Protein AF-A0A974DKY0-F1 (afdb_monomer)

Structure (mmCIF, N/CA/C/O backbone):
data_AF-A0A974DKY0-F1
#
_entry.id   AF-A0A974DKY0-F1
#
loop_
_atom_site.group_PDB
_atom_site.id
_atom_site.type_symbol
_atom_site.label_atom_id
_atom_site.label_alt_id
_atom_site.label_comp_id
_atom_site.label_asym_id
_atom_site.label_entity_id
_atom_site.label_seq_id
_atom_site.pdbx_PDB_ins_code
_atom_site.Cartn_x
_atom_site.Cartn_y
_atom_site.Cartn_z
_atom_site.occupancy
_atom_site.B_iso_or_equiv
_atom_site.auth_seq_id
_atom_site.auth_comp_id
_atom_site.auth_asym_id
_atom_site.auth_atom_id
_atom_site.pdbx_PDB_model_num
ATOM 1 N N . MET A 1 1 ? 3.188 -4.337 0.131 1.00 96.38 1 MET A N 1
ATOM 2 C CA . MET A 1 1 ? 1.964 -4.742 0.855 1.00 96.38 1 MET A CA 1
ATOM 3 C C . MET A 1 1 ? 2.044 -4.269 2.287 1.00 96.38 1 MET A C 1
ATOM 5 O O . MET A 1 1 ? 3.129 -4.330 2.855 1.00 96.38 1 MET A O 1
ATOM 9 N N . LEU A 1 2 ? 0.920 -3.830 2.843 1.00 97.38 2 LEU A N 1
ATOM 10 C CA . LEU A 1 2 ? 0.725 -3.580 4.268 1.00 97.38 2 LEU A CA 1
ATOM 11 C C . LEU A 1 2 ? -0.345 -4.527 4.802 1.00 97.38 2 LEU A C 1
ATOM 13 O O . LEU A 1 2 ? -1.303 -4.809 4.087 1.00 97.38 2 LEU A O 1
ATOM 17 N N . GLU A 1 3 ? -0.210 -4.953 6.049 1.00 97.38 3 GLU A N 1
ATOM 18 C CA . GLU A 1 3 ? -1.230 -5.722 6.766 1.00 97.38 3 GLU A CA 1
ATOM 19 C C . GLU A 1 3 ? -1.457 -5.102 8.143 1.00 97.38 3 GLU A C 1
ATOM 21 O O . GLU A 1 3 ? -0.503 -4.772 8.859 1.00 97.38 3 GLU A O 1
ATOM 26 N N . GLY A 1 4 ? -2.732 -4.915 8.485 1.00 94.88 4 GLY A N 1
ATOM 27 C CA . GLY A 1 4 ? -3.155 -4.491 9.815 1.00 94.88 4 GLY A CA 1
ATOM 28 C C . GLY A 1 4 ? -3.362 -5.666 10.775 1.00 94.88 4 GLY A C 1
ATOM 29 O O . GLY A 1 4 ? -3.511 -6.802 10.337 1.00 94.88 4 GLY A O 1
ATOM 30 N N . PRO A 1 5 ? -3.477 -5.406 12.089 1.00 95.69 5 PRO A N 1
ATOM 31 C CA . PRO A 1 5 ? -3.692 -6.450 13.103 1.00 95.69 5 PRO A CA 1
ATOM 32 C C . PRO A 1 5 ? -4.949 -7.300 12.890 1.00 95.69 5 PRO A C 1
ATOM 34 O O . PRO A 1 5 ? -5.015 -8.432 13.350 1.00 95.69 5 PRO A O 1
ATOM 37 N N . CYS A 1 6 ? -5.941 -6.757 12.184 1.00 95.94 6 CYS A N 1
ATOM 38 C CA . CYS A 1 6 ? -7.180 -7.448 11.831 1.00 95.94 6 CYS A CA 1
ATOM 39 C C . CYS A 1 6 ? -7.075 -8.356 10.587 1.00 95.94 6 CYS A C 1
ATOM 41 O O . CYS A 1 6 ? -8.098 -8.840 10.111 1.00 95.94 6 CYS A O 1
ATOM 43 N N . GLY A 1 7 ? -5.879 -8.529 10.010 1.00 96.19 7 GLY A N 1
ATOM 44 C CA . GLY A 1 7 ? -5.640 -9.350 8.815 1.00 96.19 7 GLY A CA 1
ATOM 45 C C . GLY A 1 7 ? -6.013 -8.685 7.485 1.00 96.19 7 GLY A C 1
ATOM 46 O O . GLY A 1 7 ? -5.781 -9.254 6.421 1.00 96.19 7 GLY A O 1
ATOM 47 N N . LYS A 1 8 ? -6.572 -7.466 7.499 1.00 97.44 8 LYS A N 1
ATOM 48 C CA . LYS A 1 8 ? -6.847 -6.718 6.264 1.00 97.44 8 LYS A CA 1
ATOM 49 C C . LYS A 1 8 ? -5.560 -6.195 5.645 1.00 97.44 8 LYS A C 1
ATOM 51 O O . LYS A 1 8 ? -4.720 -5.603 6.330 1.00 97.44 8 LYS A O 1
ATOM 56 N N . ILE A 1 9 ? -5.462 -6.352 4.330 1.00 97.94 9 ILE A N 1
ATOM 57 C CA . ILE A 1 9 ? -4.275 -5.994 3.558 1.00 97.94 9 ILE A CA 1
ATOM 58 C C . ILE A 1 9 ? -4.513 -4.813 2.617 1.00 97.94 9 ILE A C 1
ATOM 60 O O . ILE A 1 9 ? -5.614 -4.594 2.111 1.00 97.94 9 ILE A O 1
ATOM 64 N N . TYR A 1 10 ? -3.439 -4.072 2.362 1.00 98.25 10 TYR A N 1
ATOM 65 C CA . TYR A 1 10 ? -3.333 -3.038 1.338 1.00 98.25 10 TYR A CA 1
ATOM 66 C C . TYR A 1 10 ? -2.167 -3.370 0.407 1.00 98.25 10 TYR A C 1
ATOM 68 O O . TYR A 1 10 ? -1.032 -3.586 0.851 1.00 98.25 10 TYR A O 1
ATOM 76 N N . VAL A 1 11 ? -2.420 -3.364 -0.894 1.00 98.25 11 VAL A N 1
ATOM 77 C CA . VAL A 1 11 ? -1.386 -3.466 -1.922 1.00 98.25 11 VAL A CA 1
ATOM 78 C C . VAL A 1 11 ? -1.140 -2.072 -2.485 1.00 98.25 11 VAL A C 1
ATOM 80 O O . VAL A 1 11 ? -2.073 -1.315 -2.723 1.00 98.25 11 VAL A O 1
ATOM 83 N N . GLY A 1 12 ? 0.133 -1.722 -2.628 1.00 97.00 12 GLY A N 1
ATOM 84 C CA . GLY A 1 12 ? 0.577 -0.420 -3.100 1.00 97.00 12 GLY A CA 1
ATOM 85 C C . GLY A 1 12 ? 1.854 -0.572 -3.913 1.00 97.00 12 GLY A C 1
ATOM 86 O O . GLY A 1 12 ? 2.673 -1.441 -3.586 1.00 97.00 12 GLY A O 1
ATOM 87 N N . GLU A 1 13 ? 2.050 0.282 -4.908 1.00 96.25 13 GLU A N 1
ATOM 88 C CA . GLU A 1 13 ? 3.341 0.463 -5.572 1.00 96.25 13 GLU A CA 1
ATOM 89 C C . GLU A 1 13 ? 4.195 1.567 -4.918 1.00 96.25 13 GLU A C 1
ATOM 91 O O . GLU A 1 13 ? 3.707 2.399 -4.143 1.00 96.25 13 GLU A O 1
ATOM 96 N N . THR A 1 14 ? 5.501 1.542 -5.194 1.00 95.56 14 THR A N 1
ATOM 97 C CA . THR A 1 14 ? 6.357 2.716 -4.99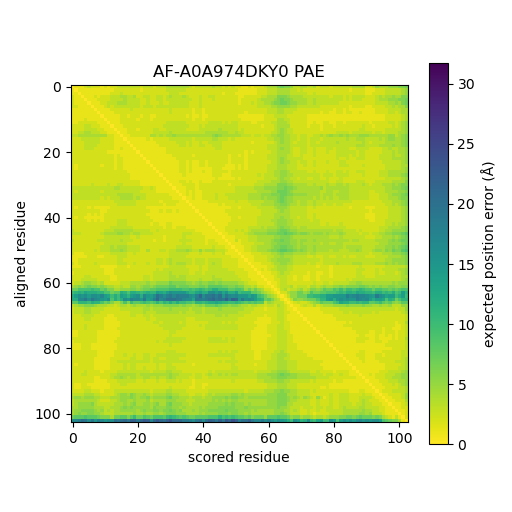9 1.00 95.56 14 THR A CA 1
ATOM 98 C C . THR A 1 14 ? 7.593 2.670 -5.899 1.00 95.56 14 THR A C 1
ATOM 100 O O . THR A 1 14 ? 8.208 1.616 -6.089 1.00 95.56 14 THR A O 1
ATOM 103 N N . THR A 1 15 ? 8.013 3.833 -6.401 1.00 94.00 15 THR A N 1
ATOM 104 C CA . THR A 1 15 ? 9.345 4.039 -6.995 1.00 94.00 15 THR A CA 1
ATOM 105 C C . THR A 1 15 ? 10.403 4.461 -5.974 1.00 94.00 15 THR A C 1
ATOM 107 O O . THR A 1 15 ? 11.593 4.425 -6.290 1.00 94.00 15 THR A O 1
ATOM 110 N N . GLU A 1 16 ? 9.987 4.868 -4.773 1.00 93.38 16 GLU A N 1
ATOM 111 C CA . GLU A 1 16 ? 10.858 5.290 -3.675 1.00 93.38 16 GLU A CA 1
ATOM 112 C C . GLU A 1 16 ? 11.442 4.084 -2.922 1.00 93.38 16 GLU A C 1
ATOM 114 O O . GLU A 1 16 ? 11.138 2.918 -3.199 1.00 93.38 16 GLU A O 1
ATOM 119 N N . LYS A 1 17 ? 12.290 4.345 -1.921 1.00 94.81 17 LYS A N 1
ATOM 120 C CA . LYS A 1 17 ? 12.724 3.291 -1.002 1.00 94.81 17 LYS A CA 1
ATOM 121 C C . LYS A 1 17 ? 11.514 2.806 -0.208 1.00 94.81 17 LYS A C 1
ATOM 123 O O . LYS A 1 17 ? 10.792 3.590 0.401 1.00 94.81 17 LYS A O 1
ATOM 128 N N . VAL A 1 18 ? 11.359 1.487 -0.119 1.00 94.62 18 VAL A N 1
ATOM 129 C CA . VAL A 1 18 ? 10.235 0.846 0.587 1.00 94.62 18 VAL A CA 1
ATOM 130 C C . VAL A 1 18 ? 10.106 1.331 2.039 1.00 94.62 18 VAL A C 1
ATOM 132 O O . VAL A 1 18 ? 8.995 1.513 2.532 1.00 94.62 18 VAL A O 1
ATOM 135 N N . ARG A 1 19 ? 11.233 1.598 2.717 1.00 95.56 19 ARG A N 1
ATOM 136 C CA . ARG A 1 19 ? 11.246 2.130 4.092 1.00 95.56 19 ARG A CA 1
ATOM 137 C C . ARG A 1 19 ? 10.642 3.532 4.195 1.00 95.56 19 ARG A C 1
ATOM 139 O O . ARG A 1 19 ? 9.939 3.808 5.166 1.00 95.56 19 ARG A O 1
ATOM 146 N N . ASP A 1 20 ? 10.885 4.388 3.209 1.00 97.12 20 ASP A N 1
ATOM 147 C CA . ASP A 1 20 ? 10.391 5.767 3.202 1.00 97.12 20 ASP A CA 1
ATOM 148 C C . ASP A 1 20 ? 8.881 5.759 2.958 1.00 97.12 20 ASP A C 1
ATOM 150 O O . ASP A 1 20 ? 8.121 6.341 3.734 1.00 97.12 20 ASP A O 1
ATOM 154 N N . ARG A 1 21 ? 8.426 4.956 1.987 1.00 96.62 21 ARG A N 1
ATOM 155 C CA . ARG A 1 21 ? 6.997 4.739 1.737 1.00 96.62 21 ARG A CA 1
ATOM 156 C C . ARG A 1 21 ? 6.268 4.188 2.963 1.00 96.62 21 ARG A C 1
ATOM 158 O O . ARG A 1 21 ? 5.188 4.660 3.312 1.00 96.62 21 ARG A O 1
ATOM 165 N N . PHE A 1 22 ? 6.858 3.215 3.656 1.00 96.38 22 PHE A N 1
ATOM 166 C CA . PHE A 1 22 ? 6.283 2.686 4.893 1.00 96.38 22 PHE A CA 1
ATOM 167 C C . PHE A 1 22 ? 6.211 3.748 6.004 1.00 96.38 22 PHE A C 1
ATOM 169 O O . PHE A 1 22 ? 5.207 3.849 6.711 1.00 96.38 22 PHE A O 1
ATOM 176 N N . SER A 1 23 ? 7.239 4.590 6.120 1.00 96.88 23 SER A N 1
ATOM 177 C CA . SER A 1 23 ? 7.273 5.694 7.086 1.00 96.88 23 SER A CA 1
ATOM 178 C C . SER A 1 23 ? 6.200 6.748 6.793 1.00 96.88 23 SER A C 1
ATOM 180 O O . SER A 1 23 ? 5.547 7.225 7.722 1.00 96.88 23 SER A O 1
ATOM 182 N N . GLN A 1 24 ? 5.938 7.051 5.517 1.00 97.00 24 GLN A N 1
ATOM 183 C CA . GLN A 1 24 ? 4.828 7.918 5.101 1.00 97.00 24 GLN A CA 1
ATOM 184 C C . GLN A 1 24 ? 3.476 7.353 5.559 1.00 97.00 24 GLN A C 1
ATOM 186 O O . GLN A 1 24 ? 2.686 8.079 6.162 1.00 97.00 24 GLN A O 1
ATOM 191 N N . HIS A 1 25 ? 3.224 6.053 5.359 1.00 96.56 25 HIS A N 1
ATOM 192 C CA . HIS A 1 25 ? 1.994 5.419 5.846 1.00 96.56 25 HIS A CA 1
ATOM 193 C C . HIS A 1 25 ? 1.828 5.584 7.362 1.00 96.56 25 HIS A C 1
ATOM 195 O O . HIS A 1 25 ? 0.772 6.033 7.812 1.00 96.56 25 HIS A O 1
ATOM 201 N N . ARG A 1 26 ? 2.879 5.322 8.151 1.00 97.12 26 ARG A N 1
ATOM 202 C CA . ARG A 1 26 ? 2.850 5.537 9.608 1.00 97.12 26 ARG A CA 1
ATOM 203 C C . ARG A 1 26 ? 2.561 6.992 9.978 1.00 97.12 26 ARG A C 1
ATOM 205 O O . ARG A 1 26 ? 1.713 7.252 10.828 1.00 97.12 26 ARG A O 1
ATOM 212 N N . SER A 1 27 ? 3.207 7.938 9.299 1.00 97.62 27 SER A N 1
ATOM 213 C CA . SER A 1 27 ? 2.987 9.369 9.522 1.00 97.62 27 SER A CA 1
ATOM 214 C C . SER A 1 27 ? 1.532 9.774 9.265 1.00 97.62 27 SER A C 1
ATOM 216 O O . SER A 1 27 ? 0.930 10.466 10.085 1.00 97.62 27 SER A O 1
ATOM 218 N N . THR A 1 28 ? 0.908 9.276 8.192 1.00 97.81 28 THR A N 1
ATOM 219 C CA . THR A 1 28 ? -0.495 9.604 7.871 1.00 97.81 28 THR A CA 1
ATOM 220 C C . THR A 1 28 ? -1.493 9.096 8.914 1.00 97.81 28 THR A C 1
ATOM 222 O O . THR A 1 28 ? -2.537 9.717 9.108 1.00 97.81 28 THR A O 1
ATOM 225 N N . ILE A 1 29 ? -1.173 8.001 9.609 1.00 97.12 29 ILE A N 1
ATOM 226 C CA . ILE A 1 29 ? -1.973 7.467 10.723 1.00 97.12 29 ILE A CA 1
ATOM 227 C C . ILE A 1 29 ? -1.779 8.326 11.968 1.00 97.12 29 ILE A C 1
ATOM 229 O O . ILE A 1 29 ? -2.754 8.774 12.570 1.00 97.12 29 ILE A O 1
ATOM 233 N N . ASN A 1 30 ? -0.524 8.615 12.315 1.00 97.25 30 ASN A N 1
ATOM 234 C CA . ASN A 1 30 ? -0.180 9.397 13.503 1.00 97.25 30 ASN A CA 1
ATOM 235 C C . ASN A 1 30 ? -0.716 10.835 13.426 1.00 97.25 30 ASN A C 1
ATOM 237 O O . ASN A 1 30 ? -1.180 11.379 14.423 1.00 97.25 30 ASN A O 1
ATOM 241 N N . THR A 1 31 ? -0.735 11.421 12.227 1.00 97.50 31 THR A N 1
ATOM 242 C CA . THR A 1 31 ? -1.324 12.743 11.945 1.00 97.50 31 THR A CA 1
ATOM 243 C C . THR A 1 31 ? -2.843 12.705 11.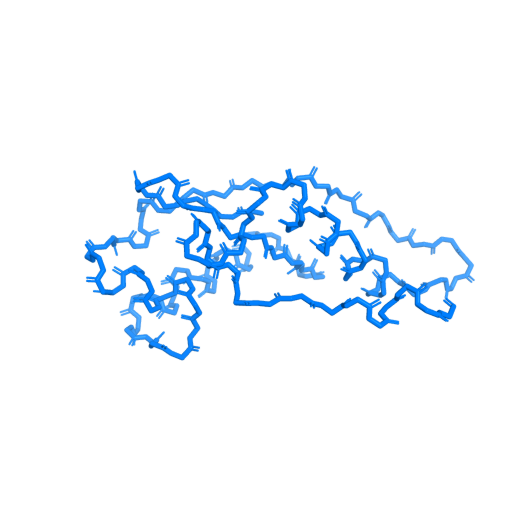741 1.00 97.50 31 THR A C 1
ATOM 245 O O . THR A 1 31 ? -3.442 13.718 11.390 1.00 97.50 31 THR A O 1
ATOM 248 N N . ARG A 1 32 ? -3.493 11.554 11.978 1.00 96.12 32 ARG A N 1
ATOM 249 C CA . ARG A 1 32 ? -4.952 11.362 11.907 1.00 96.12 32 ARG A CA 1
ATOM 250 C C . ARG A 1 32 ? -5.565 11.711 10.533 1.00 96.12 32 ARG A C 1
ATOM 252 O O . ARG A 1 32 ? -6.728 12.111 10.456 1.00 96.12 32 ARG A O 1
ATOM 259 N N . ASN A 1 33 ? -4.827 11.535 9.434 1.00 96.75 33 ASN A N 1
ATOM 260 C CA . ASN A 1 33 ? -5.299 11.862 8.085 1.00 96.75 33 ASN A CA 1
ATOM 261 C C . ASN A 1 33 ? -6.261 10.796 7.516 1.00 96.75 33 ASN A C 1
ATOM 263 O O . ASN A 1 33 ? -5.833 9.801 6.935 1.00 96.75 33 ASN A O 1
ATOM 267 N N . LYS A 1 34 ? -7.573 11.045 7.593 1.00 95.50 34 LYS A N 1
ATOM 268 C CA . LYS A 1 34 ? -8.632 10.131 7.112 1.00 95.50 34 LYS A CA 1
ATOM 269 C C . LYS A 1 34 ? -8.863 10.128 5.590 1.00 95.50 34 LYS A C 1
ATOM 271 O O . LYS A 1 34 ? -9.743 9.408 5.105 1.00 95.50 34 LYS A O 1
ATOM 276 N N . ASN A 1 35 ? -8.109 10.905 4.813 1.00 95.75 35 ASN A N 1
ATOM 277 C CA . ASN A 1 35 ? -8.285 10.949 3.357 1.00 95.75 35 ASN A CA 1
ATOM 278 C C . ASN A 1 35 ? -7.721 9.703 2.664 1.00 95.75 35 ASN A C 1
ATOM 280 O O . ASN A 1 35 ? -8.190 9.337 1.590 1.00 95.75 35 ASN A O 1
ATOM 284 N N . LEU A 1 36 ? -6.759 9.024 3.295 1.00 95.75 36 LEU A N 1
ATOM 285 C CA . LEU A 1 36 ? -6.111 7.833 2.752 1.00 95.75 36 LEU A CA 1
ATOM 286 C C . LEU A 1 36 ? -6.731 6.555 3.332 1.00 95.75 36 LEU A C 1
ATOM 288 O O . LEU A 1 36 ? -6.994 6.512 4.535 1.00 95.75 36 LEU A O 1
ATOM 292 N N . PRO A 1 37 ? -6.917 5.493 2.526 1.00 95.25 37 PRO A N 1
ATOM 293 C CA . PRO A 1 37 ? -7.676 4.309 2.931 1.00 95.25 37 PRO A CA 1
ATOM 294 C C . PRO A 1 37 ? -7.068 3.588 4.139 1.00 95.25 37 PRO A C 1
ATOM 296 O O . PRO A 1 37 ? -7.775 3.278 5.095 1.00 95.25 37 PRO A O 1
ATOM 299 N N . VAL A 1 38 ? -5.745 3.385 4.137 1.00 96.56 38 VAL A N 1
ATOM 300 C CA . VAL A 1 38 ? -5.033 2.718 5.240 1.00 96.56 38 VAL A CA 1
ATOM 301 C C . VAL A 1 38 ? -5.154 3.519 6.535 1.00 96.56 38 VAL A C 1
ATOM 303 O O . VAL A 1 38 ? -5.459 2.951 7.582 1.00 96.56 38 VAL A O 1
ATOM 306 N N . SER A 1 39 ? -4.949 4.839 6.467 1.00 97.00 39 SER A N 1
ATOM 307 C CA . SER A 1 39 ? -5.018 5.696 7.651 1.00 97.00 39 SER A CA 1
ATOM 308 C C . SER A 1 39 ? -6.439 5.808 8.193 1.00 97.00 39 SER A C 1
ATOM 310 O O . SER A 1 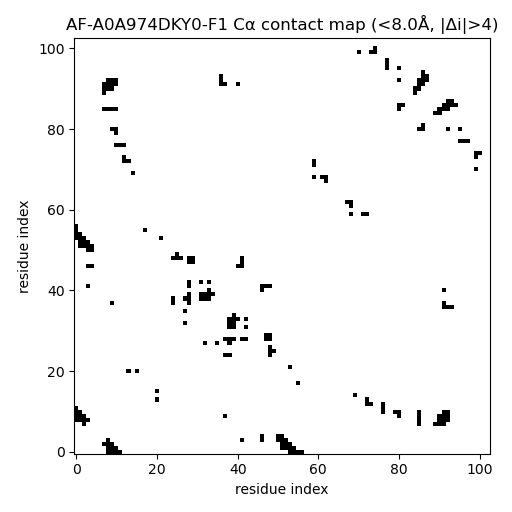39 ? -6.656 5.589 9.384 1.00 97.00 39 SER A O 1
ATOM 312 N N . ARG A 1 40 ? -7.425 6.028 7.314 1.00 96.88 40 ARG A N 1
ATOM 313 C CA . ARG A 1 40 ? -8.849 6.013 7.666 1.00 96.88 40 ARG A CA 1
ATOM 314 C C . ARG A 1 40 ? -9.222 4.743 8.421 1.00 96.88 40 ARG A C 1
ATOM 316 O O . ARG A 1 40 ? -9.724 4.840 9.535 1.00 96.88 40 ARG A O 1
ATOM 323 N N . HIS A 1 41 ? -8.907 3.580 7.851 1.00 96.81 41 HIS A N 1
ATOM 324 C CA . HIS A 1 41 ? -9.192 2.292 8.471 1.00 96.81 41 HIS A CA 1
ATOM 325 C C . HIS A 1 41 ? -8.533 2.156 9.849 1.00 96.81 41 HIS A C 1
ATOM 327 O O . HIS A 1 41 ? -9.192 1.757 10.806 1.00 96.81 41 HIS A O 1
ATOM 333 N N . CYS A 1 42 ? -7.248 2.509 9.971 1.00 96.56 42 CYS A N 1
ATOM 334 C CA . CYS A 1 42 ? -6.554 2.429 11.255 1.00 96.56 42 CYS A CA 1
ATOM 335 C C . CYS A 1 42 ? -7.212 3.325 12.311 1.00 96.56 42 CYS A C 1
ATOM 337 O O . CYS A 1 42 ? -7.373 2.900 13.448 1.00 96.56 42 CYS A O 1
ATOM 339 N N . ILE A 1 43 ? -7.640 4.533 11.940 1.00 96.38 43 ILE A N 1
ATOM 340 C CA . ILE A 1 43 ? -8.294 5.466 12.864 1.00 96.38 43 ILE A CA 1
ATOM 341 C C . ILE A 1 43 ? -9.686 4.970 13.271 1.00 96.38 43 ILE A C 1
ATOM 343 O O . ILE A 1 43 ? -10.047 5.077 14.438 1.00 96.38 43 ILE A O 1
ATOM 347 N N . GLU A 1 44 ? -10.468 4.446 12.327 1.00 95.88 44 GLU A N 1
ATOM 348 C CA . GLU A 1 44 ? -11.834 3.965 12.576 1.00 95.88 44 GLU A CA 1
ATOM 349 C C . GLU A 1 44 ? -11.863 2.700 13.438 1.00 95.88 44 GLU A C 1
ATOM 351 O O . GLU A 1 44 ? -12.737 2.562 14.288 1.00 95.88 44 GLU A O 1
ATOM 356 N N . VAL A 1 45 ? -10.897 1.798 13.247 1.00 95.62 45 VAL A N 1
ATOM 357 C CA . VAL A 1 45 ? -10.808 0.530 13.991 1.00 95.62 45 VAL A CA 1
ATOM 358 C C . VAL A 1 45 ? -9.937 0.651 15.251 1.00 95.62 45 VAL A C 1
ATOM 360 O O . VAL A 1 45 ? -9.950 -0.230 16.103 1.00 95.62 45 VAL A O 1
ATOM 363 N N . GLY A 1 46 ? -9.193 1.749 15.409 1.00 95.81 46 GLY A N 1
ATOM 364 C CA . GLY A 1 46 ? -8.313 1.966 16.562 1.00 95.81 46 GLY A CA 1
ATOM 365 C C . GLY A 1 46 ? -6.973 1.225 16.477 1.00 95.81 46 GLY A C 1
ATOM 366 O O . GLY A 1 46 ? -6.380 0.895 17.501 1.00 95.81 46 GLY A O 1
ATOM 367 N N . HIS A 1 47 ? -6.466 0.958 15.271 1.00 96.00 47 HIS A N 1
ATOM 368 C CA . HIS A 1 47 ? -5.122 0.413 15.084 1.00 96.00 47 HIS A CA 1
ATOM 369 C C . HIS A 1 47 ? -4.044 1.496 15.221 1.00 96.00 47 HIS A C 1
ATOM 371 O O . HIS A 1 47 ? -4.153 2.585 14.657 1.00 96.00 47 HIS A O 1
ATOM 377 N N . SER A 1 48 ? -2.946 1.151 15.897 1.00 95.88 48 SER A N 1
ATOM 378 C CA . SER A 1 48 ? -1.718 1.952 15.902 1.00 95.88 48 SER A CA 1
ATOM 379 C C . SER A 1 48 ? -0.882 1.705 14.643 1.00 95.88 48 SER A C 1
ATOM 381 O O . SER A 1 48 ? -0.798 0.579 14.144 1.00 95.88 48 SER A O 1
ATOM 383 N N . ALA A 1 49 ? -0.187 2.746 14.181 1.00 95.62 49 ALA A N 1
ATOM 384 C CA . ALA A 1 49 ? 0.801 2.673 13.106 1.00 95.62 49 ALA A CA 1
ATOM 385 C C . ALA A 1 49 ? 1.962 1.702 13.405 1.00 95.62 49 ALA A C 1
ATOM 387 O O . ALA A 1 49 ? 2.607 1.186 12.487 1.00 95.62 49 ALA A O 1
ATOM 388 N N . GLU A 1 50 ? 2.246 1.457 14.685 1.00 94.94 50 GLU A N 1
ATOM 389 C CA . GLU A 1 50 ? 3.300 0.539 15.130 1.00 94.94 50 GLU A CA 1
ATOM 390 C C . GLU A 1 50 ? 2.947 -0.921 14.852 1.00 94.94 50 GLU A C 1
ATOM 392 O O . GLU A 1 50 ? 3.828 -1.709 14.513 1.00 94.94 50 GLU A O 1
ATOM 397 N N .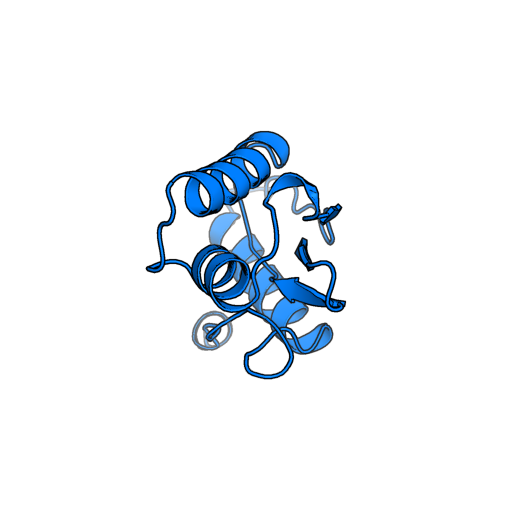 ASN A 1 51 ? 1.654 -1.248 14.893 1.00 91.69 51 ASN A N 1
ATOM 398 C CA . ASN A 1 51 ? 1.157 -2.603 14.686 1.00 91.69 51 ASN A CA 1
ATOM 399 C C . ASN A 1 51 ? 0.995 -2.963 13.199 1.00 91.69 51 ASN A C 1
ATOM 401 O O . ASN A 1 51 ? 0.649 -4.099 12.879 1.00 91.69 51 ASN A O 1
ATOM 405 N N . LEU A 1 52 ? 1.241 -2.015 12.287 1.00 95.25 52 LEU A N 1
ATOM 406 C CA . LEU A 1 52 ? 1.278 -2.291 10.855 1.00 95.25 52 LEU A CA 1
ATOM 407 C C . LEU A 1 52 ? 2.550 -3.036 10.476 1.00 95.25 52 LEU A C 1
ATOM 409 O O . LEU A 1 52 ? 3.663 -2.636 10.830 1.00 95.25 52 LEU A O 1
ATOM 413 N N . ARG A 1 53 ? 2.371 -4.070 9.663 1.00 96.12 53 ARG A N 1
ATOM 414 C CA . ARG A 1 53 ? 3.457 -4.836 9.057 1.00 96.12 53 ARG A CA 1
ATOM 415 C C . ARG A 1 53 ? 3.525 -4.548 7.562 1.00 96.12 53 ARG A C 1
ATOM 417 O O . ARG A 1 53 ? 2.518 -4.188 6.952 1.00 96.12 53 ARG A O 1
ATOM 424 N N . PHE A 1 54 ? 4.712 -4.686 6.975 1.00 96.00 54 PHE A N 1
ATOM 425 C CA . PHE A 1 54 ? 4.910 -4.506 5.540 1.00 96.00 54 PHE A CA 1
ATOM 426 C C . PHE A 1 54 ? 5.831 -5.572 4.953 1.00 96.00 54 PHE A C 1
ATOM 428 O O . PHE A 1 54 ? 6.770 -6.024 5.605 1.00 96.00 54 PHE A O 1
ATOM 435 N N . TRP A 1 55 ? 5.585 -5.908 3.686 1.00 95.81 55 TRP A N 1
ATOM 436 C CA . TRP A 1 55 ? 6.422 -6.809 2.893 1.00 95.81 55 TRP A CA 1
ATOM 437 C C . TRP A 1 55 ? 6.475 -6.347 1.440 1.00 95.81 55 TRP A C 1
ATOM 439 O O . TRP A 1 55 ? 5.515 -5.774 0.904 1.00 95.81 55 TRP A O 1
ATOM 449 N N . VAL A 1 56 ? 7.603 -6.627 0.791 1.00 97.44 56 VAL A N 1
ATOM 450 C CA . VAL A 1 56 ? 7.761 -6.481 -0.658 1.00 97.44 56 VAL A CA 1
ATOM 451 C C . VAL A 1 56 ? 7.253 -7.761 -1.311 1.00 97.44 56 VAL A C 1
ATOM 453 O O . VAL A 1 56 ? 7.802 -8.826 -1.053 1.00 97.44 56 VAL A O 1
ATOM 456 N N . ILE A 1 57 ? 6.210 -7.659 -2.141 1.00 97.62 57 ILE A N 1
ATOM 457 C CA . ILE A 1 57 ? 5.668 -8.822 -2.865 1.00 97.62 57 ILE A CA 1
ATOM 458 C C . ILE A 1 57 ? 6.483 -9.089 -4.136 1.00 97.62 57 ILE A C 1
ATOM 460 O O . ILE A 1 57 ? 6.814 -10.227 -4.447 1.00 97.62 57 ILE A O 1
ATOM 464 N N . GLN A 1 58 ? 6.815 -8.029 -4.874 1.00 97.62 58 GLN A N 1
ATOM 465 C CA . GLN A 1 58 ? 7.524 -8.121 -6.142 1.00 97.62 58 GLN A CA 1
ATOM 466 C C . GLN A 1 58 ? 8.459 -6.927 -6.305 1.00 97.62 58 GLN A C 1
ATOM 468 O O . GLN A 1 58 ? 8.069 -5.782 -6.078 1.00 97.62 58 GLN A O 1
ATOM 473 N N . TYR A 1 59 ? 9.691 -7.199 -6.730 1.00 96.25 59 TYR A N 1
ATOM 474 C CA . TYR A 1 59 ? 10.628 -6.179 -7.178 1.00 96.25 59 TYR A CA 1
ATOM 475 C C . TYR A 1 59 ? 10.614 -6.111 -8.706 1.00 96.25 59 TYR A C 1
ATOM 477 O O . TYR A 1 59 ? 10.828 -7.123 -9.372 1.00 96.25 59 TYR A O 1
ATOM 485 N N . ILE A 1 60 ? 10.377 -4.918 -9.256 1.00 94.38 60 ILE A N 1
ATOM 486 C CA . ILE A 1 60 ? 10.491 -4.663 -10.695 1.00 94.38 60 ILE A CA 1
ATOM 487 C C . ILE A 1 60 ? 11.801 -3.907 -10.949 1.00 94.38 60 ILE A C 1
ATOM 489 O O . ILE A 1 60 ? 11.908 -2.726 -10.568 1.00 94.38 60 ILE A O 1
ATOM 493 N N . PRO A 1 61 ? 12.804 -4.564 -11.566 1.00 91.88 61 PRO A N 1
ATOM 494 C CA . PRO A 1 61 ? 14.064 -3.918 -11.893 1.00 91.88 61 PRO A CA 1
ATOM 495 C C . PRO A 1 61 ? 13.853 -2.819 -12.943 1.00 91.88 61 PRO A C 1
ATOM 497 O O . PRO A 1 61 ? 12.839 -2.810 -13.646 1.00 91.88 61 PRO A O 1
ATOM 500 N N . PRO A 1 62 ? 14.808 -1.886 -13.082 1.00 88.12 62 PRO A N 1
ATOM 501 C CA . PRO A 1 62 ? 14.830 -0.967 -14.211 1.00 88.12 62 PRO A CA 1
ATOM 502 C C . PRO A 1 62 ? 14.688 -1.719 -15.540 1.00 88.12 62 PRO A C 1
ATOM 504 O O . PRO A 1 62 ? 15.381 -2.710 -15.784 1.00 88.12 62 PRO A O 1
ATOM 507 N N . LEU A 1 63 ? 13.771 -1.259 -16.391 1.00 87.06 63 LEU A N 1
ATOM 508 C CA . LEU A 1 63 ? 13.533 -1.881 -17.687 1.00 87.06 63 LEU A CA 1
ATOM 509 C C . LEU A 1 63 ? 14.674 -1.537 -18.649 1.00 87.06 63 LEU A C 1
ATOM 511 O O . LEU A 1 63 ? 15.151 -0.403 -18.707 1.00 87.06 63 LEU A O 1
ATOM 515 N N . LYS A 1 64 ? 15.112 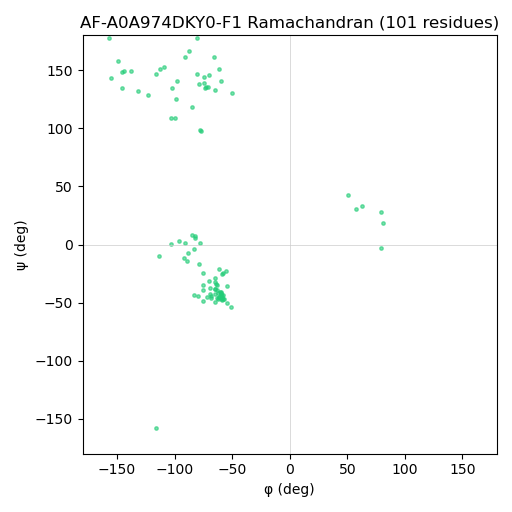-2.526 -19.431 1.00 85.25 64 LYS A N 1
ATOM 516 C CA . LYS A 1 64 ? 16.102 -2.307 -20.491 1.00 85.25 64 LYS A CA 1
ATOM 517 C C . LYS A 1 64 ? 15.453 -1.504 -21.628 1.00 85.25 64 LYS A C 1
ATOM 519 O O . LYS A 1 64 ? 14.285 -1.715 -21.934 1.00 85.25 64 LYS A O 1
ATOM 524 N N . ARG A 1 65 ? 16.234 -0.640 -22.290 1.00 86.06 65 ARG A N 1
ATOM 525 C CA . ARG A 1 65 ? 15.844 0.083 -23.523 1.00 86.06 65 ARG A CA 1
ATOM 526 C C . ARG A 1 65 ? 14.647 1.045 -23.381 1.00 86.06 65 ARG A C 1
ATOM 528 O O . ARG A 1 65 ? 13.904 1.226 -24.334 1.00 86.06 65 ARG A O 1
ATOM 535 N N . GLY A 1 66 ? 14.478 1.680 -22.219 1.00 79.38 66 GLY A N 1
ATOM 536 C CA . GLY A 1 66 ? 13.531 2.795 -22.062 1.00 79.38 66 GLY A CA 1
ATOM 537 C C . GLY A 1 66 ? 12.065 2.403 -21.850 1.00 79.38 66 GLY A C 1
ATOM 538 O O . GLY A 1 66 ? 11.189 3.235 -22.052 1.00 79.38 66 GLY A O 1
ATOM 539 N N . GLY A 1 67 ? 11.781 1.160 -21.446 1.00 86.88 67 GLY A N 1
ATOM 540 C CA . GLY A 1 67 ? 10.420 0.763 -21.073 1.00 86.88 67 GLY A CA 1
ATOM 541 C C . GLY A 1 67 ? 9.870 1.562 -19.883 1.00 86.88 67 GLY A C 1
ATOM 542 O O . GLY A 1 67 ? 10.623 1.970 -18.993 1.00 86.88 67 GLY A O 1
ATOM 543 N N . ASP A 1 68 ? 8.547 1.731 -19.831 1.00 91.69 68 ASP A N 1
ATOM 544 C CA . ASP A 1 68 ? 7.873 2.449 -18.747 1.00 91.69 68 ASP A CA 1
ATOM 545 C C . ASP A 1 68 ? 7.779 1.589 -17.473 1.00 91.69 68 ASP A C 1
ATOM 547 O O . ASP A 1 68 ? 6.904 0.732 -17.302 1.00 91.69 68 ASP A O 1
ATOM 551 N N . ARG A 1 69 ? 8.723 1.823 -16.554 1.00 92.50 69 ARG A N 1
ATOM 552 C CA . ARG A 1 69 ? 8.777 1.138 -15.256 1.00 92.50 69 ARG A CA 1
ATOM 553 C C . ARG A 1 69 ? 7.580 1.486 -14.369 1.00 92.50 69 ARG A C 1
ATOM 555 O O . ARG A 1 69 ? 7.160 0.637 -13.587 1.00 92.50 69 ARG A O 1
ATOM 562 N N . VAL A 1 70 ? 7.042 2.701 -14.471 1.00 93.31 70 VAL A N 1
ATOM 563 C CA . VAL A 1 70 ? 5.882 3.127 -13.677 1.00 93.31 70 VAL A CA 1
ATOM 564 C C . VAL A 1 70 ? 4.650 2.359 -14.137 1.00 93.31 70 VAL A C 1
ATOM 566 O O . VAL A 1 70 ? 3.930 1.809 -13.307 1.00 93.31 70 VAL A O 1
ATOM 569 N N . LEU A 1 71 ? 4.451 2.225 -15.450 1.00 94.12 71 LEU A N 1
ATOM 570 C CA . LEU A 1 71 ? 3.381 1.393 -15.995 1.00 94.12 71 LEU A CA 1
ATOM 571 C C . LEU A 1 71 ? 3.522 -0.074 -15.563 1.00 94.12 71 LEU A C 1
ATOM 573 O O . LEU A 1 71 ? 2.531 -0.694 -15.180 1.00 94.12 71 LEU A O 1
ATOM 577 N N . ALA A 1 72 ? 4.740 -0.625 -15.569 1.00 94.88 72 ALA A N 1
ATOM 578 C CA . ALA A 1 72 ? 4.985 -1.990 -15.099 1.00 94.88 72 ALA A CA 1
ATOM 579 C C . ALA A 1 72 ? 4.643 -2.169 -13.607 1.00 94.88 72 ALA A C 1
ATOM 581 O O . ALA A 1 72 ? 4.022 -3.167 -13.238 1.00 94.88 72 ALA A O 1
ATOM 582 N N . LEU A 1 73 ? 5.001 -1.196 -12.760 1.00 96.50 73 LEU A N 1
ATOM 583 C CA . LEU A 1 73 ? 4.639 -1.179 -11.338 1.00 96.50 73 LEU A CA 1
ATOM 584 C C . LEU A 1 73 ? 3.123 -1.125 -11.140 1.00 96.50 73 LEU A C 1
ATOM 586 O O . LEU A 1 73 ? 2.594 -1.947 -10.396 1.00 96.50 73 LEU A O 1
ATOM 590 N N . LYS A 1 74 ? 2.421 -0.237 -11.855 1.00 96.50 74 LYS A N 1
ATOM 591 C CA . LYS A 1 74 ? 0.957 -0.134 -11.788 1.00 96.50 74 LYS A CA 1
ATOM 592 C C . LYS A 1 74 ? 0.268 -1.423 -12.242 1.00 96.50 74 LYS A C 1
ATOM 594 O O . LYS A 1 74 ? -0.615 -1.922 -11.557 1.00 96.50 74 LYS A O 1
ATOM 599 N N . LYS A 1 75 ? 0.701 -2.023 -13.358 1.00 96.50 75 LYS A N 1
ATOM 600 C CA . LYS A 1 75 ? 0.161 -3.314 -13.827 1.00 96.50 75 LYS A CA 1
ATOM 601 C C . LYS A 1 75 ? 0.354 -4.418 -12.782 1.00 96.50 75 LYS A C 1
ATOM 603 O O . LYS A 1 75 ? -0.581 -5.170 -12.513 1.00 96.50 75 LYS A O 1
ATOM 608 N N . ALA A 1 76 ? 1.537 -4.500 -12.172 1.00 97.31 76 ALA A N 1
ATOM 609 C CA . ALA A 1 76 ? 1.799 -5.470 -11.113 1.00 97.31 76 ALA A CA 1
ATOM 610 C C . ALA A 1 76 ? 0.937 -5.211 -9.869 1.00 97.31 76 ALA A C 1
ATOM 612 O O . ALA A 1 76 ? 0.385 -6.152 -9.307 1.00 97.31 76 ALA A O 1
ATOM 613 N N . GLU A 1 77 ? 0.777 -3.952 -9.457 1.00 97.88 77 GLU A N 1
ATOM 614 C CA . GLU A 1 77 ? -0.111 -3.563 -8.357 1.00 97.88 77 GLU A CA 1
ATOM 615 C C . GLU A 1 77 ? -1.540 -4.066 -8.593 1.00 97.88 77 GLU A 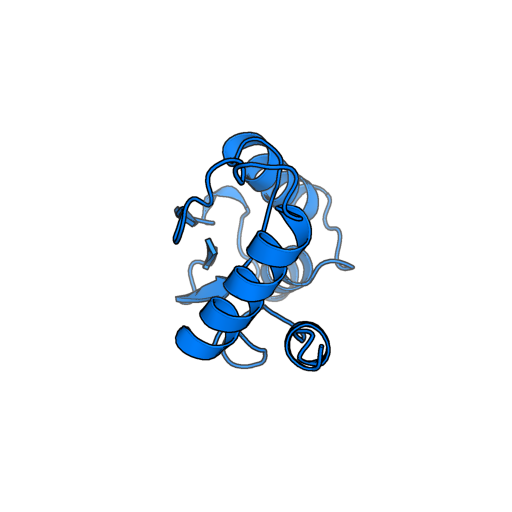C 1
ATOM 617 O O . GLU A 1 77 ? -2.072 -4.761 -7.730 1.00 97.88 77 GLU A O 1
ATOM 622 N N . VAL A 1 78 ? -2.122 -3.826 -9.774 1.00 98.06 78 VAL A N 1
ATOM 623 C CA . VAL A 1 78 ? -3.469 -4.316 -10.119 1.00 98.06 78 VAL A CA 1
ATOM 624 C C . VAL A 1 78 ? -3.563 -5.840 -10.038 1.00 98.06 78 VAL A C 1
ATOM 626 O O . VAL A 1 78 ? -4.495 -6.375 -9.434 1.00 98.06 78 VAL A O 1
ATOM 629 N N . GLN A 1 79 ? -2.580 -6.553 -10.596 1.00 97.88 79 GLN A N 1
ATOM 630 C CA . GLN A 1 79 ? -2.543 -8.017 -10.539 1.00 97.88 79 GLN A CA 1
ATOM 631 C C . GLN A 1 79 ? -2.501 -8.535 -9.097 1.00 97.88 79 GLN A C 1
ATOM 633 O O . GLN A 1 79 ? -3.194 -9.498 -8.770 1.00 97.88 79 GLN A O 1
ATOM 638 N N . TRP A 1 80 ? -1.722 -7.895 -8.221 1.00 98.38 80 TRP A N 1
ATOM 639 C CA . TRP A 1 80 ? -1.625 -8.286 -6.815 1.00 98.38 80 TRP A CA 1
ATOM 640 C C . TRP A 1 80 ? -2.846 -7.884 -5.990 1.00 98.38 80 TRP A C 1
ATOM 642 O O . TRP A 1 80 ? -3.238 -8.662 -5.124 1.00 98.38 80 TRP A O 1
ATOM 652 N N . ILE A 1 81 ? -3.480 -6.741 -6.273 1.00 98.38 81 ILE A N 1
ATOM 653 C CA . ILE A 1 81 ? -4.757 -6.371 -5.644 1.00 98.38 81 ILE A CA 1
ATOM 654 C C . ILE A 1 81 ? -5.812 -7.438 -5.942 1.00 98.38 81 ILE A C 1
ATOM 656 O O . ILE A 1 81 ? -6.480 -7.917 -5.026 1.00 98.38 81 ILE A O 1
ATOM 660 N N . HIS A 1 82 ? -5.925 -7.850 -7.208 1.00 97.25 82 HIS A N 1
ATOM 661 C CA . HIS A 1 82 ? -6.863 -8.892 -7.614 1.00 97.25 82 HIS A CA 1
ATOM 662 C C . HIS A 1 82 ? -6.517 -10.250 -6.987 1.00 97.25 82 HIS A C 1
ATOM 664 O O . HIS A 1 82 ? -7.374 -10.892 -6.386 1.00 97.25 82 HIS A O 1
ATOM 670 N N . ARG A 1 83 ? -5.250 -10.676 -7.075 1.00 97.81 83 ARG A N 1
ATOM 671 C CA . ARG A 1 83 ? -4.804 -11.991 -6.590 1.00 97.81 83 ARG A CA 1
ATOM 672 C C . ARG A 1 83 ? -4.937 -12.162 -5.078 1.00 97.81 83 ARG A C 1
ATOM 674 O O . ARG A 1 83 ? -5.157 -13.280 -4.623 1.00 97.81 83 ARG A O 1
ATOM 681 N N . LEU A 1 84 ? -4.749 -11.090 -4.311 1.00 97.38 84 LEU A N 1
ATOM 682 C CA . LEU A 1 84 ? -4.823 -11.123 -2.851 1.00 97.38 84 LEU A CA 1
ATOM 683 C C . LEU A 1 84 ? -6.201 -10.705 -2.310 1.00 97.38 84 LEU A C 1
ATOM 685 O O . LEU A 1 84 ? -6.364 -10.638 -1.097 1.00 97.38 84 LEU A O 1
ATOM 689 N N . ASP A 1 85 ? -7.176 -10.428 -3.184 1.00 97.12 85 ASP A N 1
ATOM 690 C CA . ASP A 1 85 ? -8.523 -9.957 -2.822 1.00 97.12 85 ASP A CA 1
ATOM 691 C C . ASP A 1 85 ? -8.482 -8.745 -1.866 1.00 97.12 85 ASP A C 1
ATOM 693 O O . ASP A 1 85 ? -9.203 -8.665 -0.869 1.00 97.12 85 ASP A O 1
ATOM 697 N N . SER A 1 86 ? -7.583 -7.789 -2.144 1.00 98.06 86 SER A N 1
ATOM 698 C CA . SER A 1 86 ? -7.312 -6.669 -1.232 1.00 98.06 86 SER A CA 1
ATOM 699 C C . SER A 1 86 ? -8.277 -5.489 -1.387 1.00 98.06 86 SER A C 1
ATOM 701 O O . SER A 1 86 ? -8.062 -4.446 -0.767 1.00 98.06 86 SER A O 1
ATOM 703 N N . LEU A 1 87 ? -9.343 -5.630 -2.181 1.00 98.06 87 LEU A N 1
ATOM 704 C CA . LEU A 1 87 ? -10.386 -4.615 -2.331 1.00 98.06 87 LEU A CA 1
ATOM 705 C C . LEU A 1 87 ? -11.316 -4.555 -1.113 1.00 98.06 87 LEU A C 1
ATOM 707 O O . LEU A 1 87 ? -11.669 -5.570 -0.509 1.00 98.06 87 LEU A O 1
ATOM 711 N N 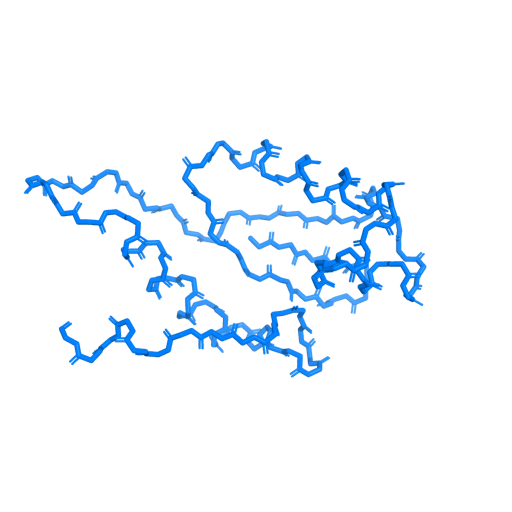. ALA A 1 88 ? -11.767 -3.352 -0.770 1.00 95.38 88 ALA A N 1
ATOM 712 C CA . ALA A 1 88 ? -12.808 -3.153 0.226 1.00 95.38 88 ALA A CA 1
ATOM 713 C C . ALA A 1 88 ? -14.114 -3.871 -0.194 1.00 95.38 88 ALA A C 1
ATOM 715 O O . ALA A 1 88 ? -14.470 -3.850 -1.372 1.00 95.38 88 ALA A O 1
ATOM 716 N N . PRO A 1 89 ? -14.849 -4.496 0.750 1.00 95.38 89 PRO A N 1
ATOM 717 C CA . PRO A 1 89 ? -14.671 -4.418 2.205 1.00 95.38 89 PRO A CA 1
ATOM 718 C C . PRO A 1 89 ? -13.699 -5.450 2.810 1.00 95.38 89 PRO A C 1
ATOM 720 O O . PRO A 1 89 ? -13.413 -5.375 4.011 1.00 95.38 89 PRO A O 1
ATOM 723 N N . LYS A 1 90 ? -13.219 -6.419 2.019 1.00 95.31 90 LYS A N 1
ATOM 724 C CA . LYS A 1 90 ? -12.362 -7.512 2.504 1.00 95.31 90 LYS A CA 1
ATOM 725 C C . LYS A 1 90 ? -10.929 -7.055 2.770 1.00 95.31 90 LYS A C 1
ATOM 727 O O . LYS A 1 90 ? -10.358 -7.434 3.786 1.00 95.31 90 LYS A O 1
ATOM 732 N N . GLY A 1 91 ? -10.386 -6.192 1.918 1.00 97.19 91 GLY A N 1
ATOM 733 C CA . GLY A 1 91 ? -9.115 -5.504 2.117 1.00 97.19 91 GLY A CA 1
ATOM 734 C C . GLY A 1 91 ? -9.268 -3.987 2.236 1.00 97.19 91 GLY A C 1
ATOM 735 O O . GLY A 1 91 ? -10.320 -3.474 2.621 1.00 97.19 91 GLY A O 1
ATOM 736 N N . LEU A 1 92 ? -8.177 -3.272 1.963 1.00 97.56 92 LEU A N 1
ATOM 737 C CA . LEU A 1 92 ? -8.052 -1.827 2.169 1.00 97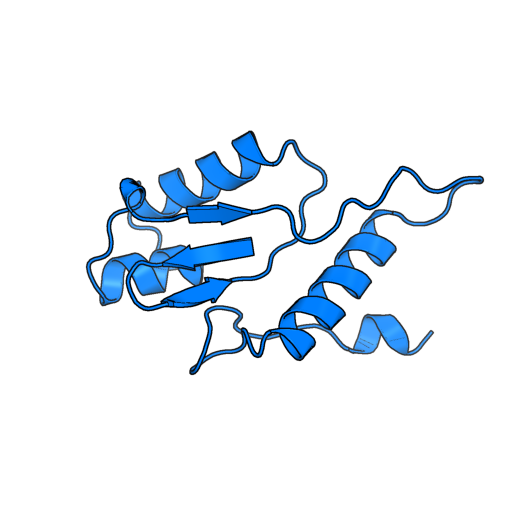.56 92 LEU A CA 1
ATOM 738 C C . LEU A 1 92 ? -7.910 -1.024 0.866 1.00 97.56 92 LEU A C 1
ATOM 740 O O . LEU A 1 92 ? -7.965 0.203 0.911 1.00 97.56 92 LEU A O 1
ATOM 744 N N . ASN A 1 93 ? -7.706 -1.663 -0.287 1.00 98.12 93 ASN A N 1
ATOM 745 C CA . ASN A 1 93 ? -7.718 -0.972 -1.576 1.00 98.12 93 ASN A CA 1
ATOM 746 C C . ASN A 1 93 ? -9.151 -0.550 -1.925 1.00 98.12 93 ASN A C 1
ATOM 748 O O . ASN A 1 93 ? -10.090 -1.324 -1.759 1.00 98.12 93 ASN A O 1
ATOM 752 N N . LYS A 1 94 ? -9.331 0.684 -2.400 1.00 95.75 94 LYS A N 1
ATOM 753 C CA . LYS A 1 94 ? -10.656 1.191 -2.782 1.00 95.75 94 LYS A CA 1
ATOM 754 C C . LYS A 1 94 ? -11.071 0.688 -4.166 1.00 95.75 94 LYS A C 1
ATOM 756 O O . LYS A 1 94 ? -12.208 0.278 -4.357 1.00 95.75 94 LYS A O 1
ATOM 761 N N . ASP A 1 95 ? -10.138 0.746 -5.103 1.00 95.12 95 ASP A N 1
ATOM 762 C CA . ASP A 1 95 ? -10.295 0.415 -6.511 1.00 95.12 95 ASP A CA 1
ATOM 763 C C . ASP A 1 95 ? -8.919 0.061 -7.106 1.00 95.12 95 ASP A C 1
ATOM 765 O O . ASP A 1 95 ? -7.893 0.072 -6.414 1.00 95.12 95 ASP A O 1
ATOM 769 N N . PHE A 1 96 ? -8.923 -0.311 -8.384 1.00 94.94 96 PHE A N 1
ATOM 770 C CA . PHE A 1 96 ? -7.746 -0.425 -9.236 1.00 94.94 96 PHE A CA 1
ATOM 771 C C . PHE A 1 96 ? -8.133 -0.118 -10.686 1.00 94.94 96 PHE A C 1
ATOM 773 O O . PHE A 1 96 ? -9.299 -0.242 -11.060 1.00 94.94 96 PHE A O 1
ATOM 780 N N . ASP A 1 97 ? -7.157 0.259 -11.511 1.00 92.94 97 ASP A N 1
ATOM 781 C CA . ASP A 1 97 ? -7.403 0.679 -12.892 1.00 92.94 97 ASP A CA 1
ATOM 782 C C . ASP A 1 97 ? -7.117 -0.443 -13.906 1.00 92.94 97 ASP A C 1
ATOM 784 O O . ASP A 1 97 ? -5.965 -0.795 -14.168 1.00 92.94 97 ASP A O 1
ATOM 788 N N . LEU A 1 98 ? -8.173 -0.999 -14.508 1.00 92.62 98 LEU A N 1
ATOM 789 C CA . LEU A 1 98 ? -8.054 -2.008 -15.567 1.00 92.62 98 LEU A CA 1
ATOM 790 C C . LEU A 1 98 ? -7.712 -1.418 -16.942 1.00 92.62 98 LEU A C 1
ATOM 792 O O . LEU A 1 98 ? -7.242 -2.166 -17.802 1.00 92.62 98 LEU A O 1
ATOM 796 N N . HIS A 1 99 ? -7.877 -0.107 -17.165 1.00 92.88 99 HIS A N 1
ATOM 797 C CA . HIS A 1 99 ? -7.546 0.515 -18.454 1.00 92.88 99 HIS A CA 1
ATOM 798 C C . HIS A 1 99 ? -6.064 0.380 -18.805 1.00 92.88 99 HIS A C 1
ATOM 800 O O . HIS A 1 99 ? -5.705 0.398 -19.981 1.00 92.88 99 HIS A O 1
ATOM 806 N N . LEU A 1 100 ? -5.215 0.144 -17.802 1.00 90.75 100 LEU A N 1
ATOM 807 C CA . LEU A 1 100 ? -3.798 -0.153 -17.979 1.00 90.75 100 LEU A CA 1
ATOM 808 C C . LEU A 1 100 ? -3.538 -1.346 -18.917 1.00 90.75 100 LEU A C 1
ATOM 810 O O . LEU A 1 100 ? -2.444 -1.439 -19.469 1.00 90.75 100 LEU A O 1
ATOM 814 N N . PHE A 1 101 ? -4.498 -2.259 -19.103 1.00 89.69 101 PHE A N 1
ATOM 815 C CA . PHE A 1 101 ? -4.343 -3.484 -19.902 1.00 89.69 101 PHE A CA 1
ATOM 816 C C . PHE A 1 101 ? -4.997 -3.434 -21.290 1.00 89.69 101 PHE A C 1
ATOM 818 O O . PHE A 1 101 ? -4.932 -4.426 -22.008 1.00 89.69 101 PHE A O 1
ATOM 825 N N . LEU A 1 102 ? -5.626 -2.319 -21.671 1.00 87.62 102 LEU A N 1
ATOM 826 C CA . LEU A 1 102 ? -6.400 -2.221 -22.917 1.00 87.62 102 LEU A CA 1
ATOM 827 C C . LEU A 1 102 ? -5.593 -1.736 -24.136 1.00 87.62 102 LEU A C 1
ATOM 829 O O . LEU A 1 102 ? -6.167 -1.614 -25.216 1.00 87.62 102 LEU A O 1
ATOM 833 N N . TYR A 1 103 ? -4.290 -1.482 -23.977 1.00 66.00 103 TYR A N 1
ATOM 834 C CA . TYR A 1 103 ? -3.400 -0.954 -25.018 1.00 66.00 103 TYR A CA 1
ATOM 835 C C . TYR A 1 103 ? -2.042 -1.661 -25.018 1.00 66.00 103 TYR A C 1
ATOM 837 O O . TYR A 1 103 ? -1.524 -1.962 -23.909 1.00 66.00 103 TYR A O 1
#

Foldseek 3Di:
DKAAPVRADDFDFDPDPPVVVLVVLLVCLVVQPCPAQSNVVCVVVVHHSVRMDDDDPDDDDDDPPDDDSVLVRLVVSVVCCVVVVQDPPRHRDPDHDPVSPVD

Mean predicted aligned error: 3.13 Å

Secondary structure (DSSP, 8-state):
-EE-TTS-EE----SS-HHHHHHHHHHHHHTT-TTSHHHHHHHHHT--GGG-EE------PPPGGG--HHHHHHHHHHHHHHHTT-BTTTSSB----GGGG--

Solvent-accessible surface area (backbone atoms only — not comparable to full-atom values): 6174 Å² total; per-residue (Å²): 58,37,35,42,89,85,71,37,29,33,65,66,72,78,93,65,60,69,69,58,57,51,49,51,54,33,48,38,36,76,71,65,40,61,89,42,57,66,26,29,50,26,64,77,73,66,53,57,57,83,62,48,45,76,52,85,86,76,87,82,71,87,50,76,93,78,52,66,53,66,58,53,41,52,54,51,35,43,54,50,29,62,75,66,53,15,40,57,89,69,16,44,27,86,76,75,75,69,72,76,73,78,115

Sequence (103 aa):
MLEGPCGKIYVGETTEKVRDRFSQHRSTINTRNKNLPVSRHCIEVGHSAENLRFWVIQYIPPLKRGGDRVLALKKAEVQWIHRLDSLAPKGLNKDFDLHLFLY

InterPro domains:
  IPR035901 GIY-YIG endonuclease superfamily [G3DSA:3.40.1440.10] (3-97)
  IPR035901 GIY-YIG endonuclease superfamily [SSF82771] (7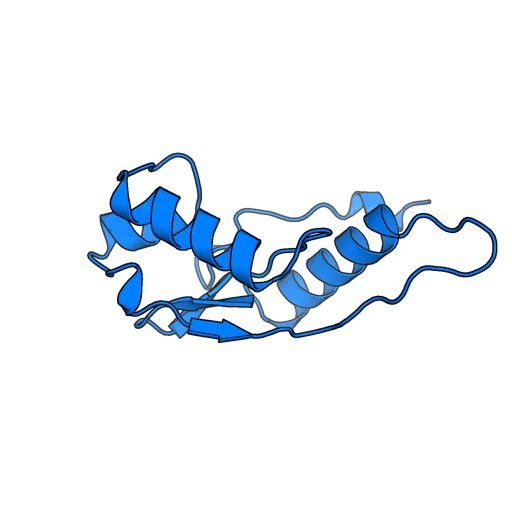-87)

Radius of gyration: 14.31 Å; Cα contacts (8 Å, |Δi|>4): 126; chains: 1; bounding box: 31×25×42 Å

Organism: Xenopus laevis (NCBI:txid8355)

pLDDT: mean 95.02, std 4.28, range [66.0, 98.38]